Protein AF-A0A964BMS1-F1 (afdb_monomer_lite)

Secondary structure (DSSP, 8-state):
-HHHHHHHHHHHHHHHHHHHHHHHHHHTTTS-HHHHHHHHHHHHHHHHHHHHHHHHHHH-

pLDDT: mean 84.66, std 7.71, range [53.5, 91.62]

Structure (mmCIF, N/CA/C/O backbone):
data_AF-A0A964BMS1-F1
#
_entry.id   AF-A0A964BMS1-F1
#
loop_
_atom_site.group_PDB
_atom_site.id
_atom_site.type_symbol
_atom_site.label_atom_id
_atom_site.label_alt_id
_atom_site.label_comp_id
_atom_site.label_asym_id
_atom_site.label_entity_id
_atom_site.label_seq_id
_atom_site.pdbx_PDB_ins_code
_atom_site.Cartn_x
_atom_site.Cartn_y
_atom_site.Cartn_z
_atom_site.occupancy
_atom_site.B_iso_or_equiv
_atom_site.auth_seq_id
_atom_site.auth_comp_id
_atom_site.auth_asym_id
_atom_site.auth_atom_id
_atom_site.pdbx_PDB_model_num
ATOM 1 N N . MET A 1 1 ? 16.936 5.557 -16.785 1.00 53.50 1 MET A N 1
ATOM 2 C CA . MET A 1 1 ? 17.112 5.686 -15.319 1.00 53.50 1 MET A CA 1
ATOM 3 C C . MET A 1 1 ? 15.837 6.163 -14.620 1.00 53.50 1 MET A C 1
ATOM 5 O O . MET A 1 1 ? 15.511 5.594 -13.589 1.00 53.50 1 MET A O 1
ATOM 9 N N . GLU A 1 2 ? 15.076 7.117 -15.171 1.00 62.06 2 GLU A N 1
ATOM 10 C CA . GLU A 1 2 ? 13.856 7.654 -14.525 1.00 62.06 2 GLU A CA 1
ATOM 11 C C . GLU A 1 2 ? 12.736 6.621 -14.303 1.00 62.06 2 GLU A C 1
ATOM 13 O O . GLU A 1 2 ? 12.208 6.526 -13.196 1.00 62.06 2 GLU A O 1
ATOM 18 N N . ASN A 1 3 ? 12.451 5.766 -15.292 1.00 69.56 3 ASN A N 1
ATOM 19 C CA . ASN A 1 3 ? 11.422 4.719 -15.166 1.00 69.56 3 ASN A CA 1
ATOM 20 C C . ASN A 1 3 ? 11.731 3.707 -14.051 1.00 69.56 3 ASN A C 1
ATOM 22 O O . ASN A 1 3 ? 10.822 3.180 -13.419 1.00 69.56 3 ASN A O 1
ATOM 26 N N . TYR A 1 4 ? 13.017 3.468 -13.772 1.00 76.50 4 TYR A N 1
ATOM 27 C CA . TYR A 1 4 ? 13.448 2.543 -12.723 1.00 76.50 4 TYR A CA 1
ATOM 28 C C . TYR A 1 4 ? 13.150 3.113 -11.331 1.00 76.50 4 TYR A C 1
ATOM 30 O O . TYR A 1 4 ? 12.585 2.425 -10.486 1.00 76.50 4 TYR A O 1
ATOM 38 N N . ASN A 1 5 ? 13.446 4.398 -11.116 1.00 82.88 5 ASN A N 1
ATOM 39 C CA . ASN A 1 5 ? 13.125 5.087 -9.865 1.00 82.88 5 ASN A CA 1
ATOM 40 C C . ASN A 1 5 ? 11.607 5.172 -9.642 1.00 82.88 5 ASN A C 1
ATOM 42 O O . ASN A 1 5 ? 11.138 4.980 -8.519 1.00 82.88 5 ASN A O 1
ATOM 46 N N . MET A 1 6 ? 10.836 5.398 -10.709 1.00 81.81 6 MET A N 1
ATOM 47 C CA . MET A 1 6 ? 9.373 5.427 -10.648 1.00 81.81 6 MET A CA 1
ATOM 48 C C . MET A 1 6 ? 8.783 4.045 -10.327 1.00 81.81 6 MET A C 1
ATOM 50 O O . MET A 1 6 ? 7.918 3.937 -9.458 1.00 81.81 6 MET A O 1
ATOM 54 N N . ALA A 1 7 ? 9.294 2.978 -10.948 1.00 84.19 7 ALA A N 1
ATOM 55 C CA . ALA A 1 7 ? 8.883 1.604 -10.657 1.00 84.19 7 ALA A CA 1
ATOM 56 C C . ALA A 1 7 ? 9.204 1.199 -9.209 1.00 84.19 7 ALA A C 1
ATOM 58 O O . ALA A 1 7 ? 8.373 0.572 -8.545 1.00 84.19 7 ALA A O 1
ATOM 59 N N . ILE A 1 8 ? 10.376 1.593 -8.693 1.00 85.88 8 ILE A N 1
ATOM 60 C CA . ILE A 1 8 ? 10.765 1.367 -7.294 1.00 85.88 8 ILE A CA 1
ATOM 61 C C . ILE A 1 8 ? 9.805 2.101 -6.350 1.00 85.88 8 ILE A C 1
ATOM 63 O O . ILE A 1 8 ? 9.273 1.489 -5.424 1.00 85.88 8 ILE A O 1
ATOM 67 N N . ALA A 1 9 ? 9.527 3.383 -6.602 1.00 86.25 9 ALA A N 1
ATOM 68 C CA . ALA A 1 9 ? 8.612 4.170 -5.778 1.00 86.25 9 ALA A CA 1
ATOM 69 C C . ALA A 1 9 ? 7.193 3.574 -5.760 1.00 86.25 9 ALA A C 1
ATOM 71 O O . ALA A 1 9 ? 6.606 3.412 -4.690 1.00 86.25 9 ALA A O 1
ATOM 72 N N . LEU A 1 10 ? 6.663 3.177 -6.922 1.00 86.19 10 LEU A N 1
ATOM 73 C CA . LEU A 1 10 ? 5.347 2.540 -7.031 1.00 86.19 10 LEU A CA 1
ATOM 74 C C . LEU A 1 10 ? 5.300 1.184 -6.322 1.00 86.19 10 LEU A C 1
ATOM 76 O O . LEU A 1 10 ? 4.329 0.907 -5.623 1.00 86.19 10 LEU A O 1
ATOM 80 N N . SER A 1 11 ? 6.362 0.380 -6.419 1.00 85.00 11 SER A N 1
ATOM 81 C CA . SER A 1 11 ? 6.472 -0.905 -5.707 1.00 85.00 11 SER A CA 1
ATOM 82 C C . SER A 1 11 ? 6.462 -0.715 -4.190 1.00 85.00 11 SER A C 1
ATOM 84 O O . SER A 1 11 ? 5.776 -1.441 -3.467 1.00 85.00 11 SER A O 1
ATOM 86 N N . ILE A 1 12 ? 7.193 0.290 -3.700 1.00 88.19 12 ILE A N 1
ATOM 87 C CA . ILE A 1 12 ? 7.238 0.637 -2.277 1.00 88.19 12 ILE A CA 1
ATOM 88 C C . ILE A 1 12 ? 5.856 1.093 -1.803 1.00 88.19 12 ILE A C 1
ATOM 90 O O . ILE A 1 12 ? 5.368 0.588 -0.795 1.00 88.19 12 ILE A O 1
ATOM 94 N N . ILE A 1 13 ? 5.195 1.996 -2.534 1.00 86.69 13 ILE A N 1
ATOM 95 C CA . ILE A 1 13 ? 3.848 2.477 -2.188 1.00 86.69 13 ILE A CA 1
ATOM 96 C C . ILE A 1 13 ? 2.847 1.318 -2.200 1.00 86.69 13 ILE A C 1
ATOM 98 O O . ILE A 1 13 ? 2.072 1.163 -1.255 1.00 86.69 13 ILE A O 1
ATOM 102 N N . PHE A 1 14 ? 2.887 0.468 -3.224 1.00 88.06 14 PHE A N 1
ATOM 103 C CA . PHE A 1 14 ? 2.027 -0.705 -3.347 1.00 88.06 14 PHE A CA 1
ATOM 104 C C . PHE A 1 14 ? 2.186 -1.673 -2.166 1.00 88.06 14 PHE A C 1
ATOM 106 O O . PHE A 1 14 ? 1.192 -2.168 -1.637 1.00 88.06 14 PHE A O 1
ATOM 113 N N . CYS A 1 15 ? 3.416 -1.899 -1.699 1.00 88.62 15 CYS A N 1
ATOM 114 C CA . CYS A 1 15 ? 3.679 -2.769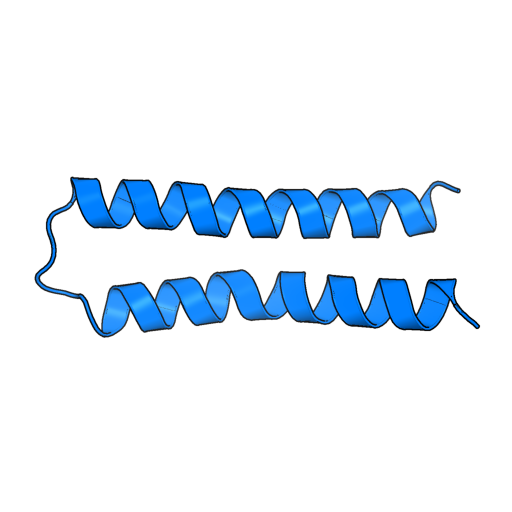 -0.553 1.00 88.62 15 CYS A CA 1
ATOM 115 C C . CYS A 1 15 ? 3.324 -2.098 0.790 1.00 88.62 15 CYS A C 1
ATOM 117 O O . CYS A 1 15 ? 2.724 -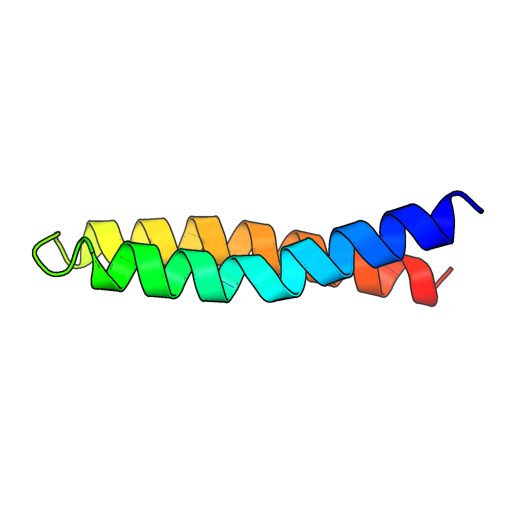2.721 1.665 1.00 88.62 15 CYS A O 1
ATOM 119 N N . LEU A 1 16 ? 3.632 -0.807 0.955 1.00 89.31 16 LEU A N 1
ATOM 120 C CA . LEU A 1 16 ? 3.423 -0.081 2.213 1.00 89.31 16 LEU A CA 1
ATOM 121 C C . LEU A 1 16 ? 1.962 0.282 2.480 1.00 89.31 16 LEU A C 1
ATOM 123 O O . LEU A 1 16 ? 1.554 0.320 3.638 1.00 89.31 16 LEU A O 1
ATOM 127 N N . THR A 1 17 ? 1.163 0.547 1.447 1.00 89.69 17 THR A N 1
ATOM 128 C CA . THR A 1 17 ? -0.238 0.975 1.606 1.00 89.69 17 THR A CA 1
ATOM 129 C C . THR A 1 17 ? -1.088 -0.011 2.428 1.00 89.69 17 THR A C 1
ATOM 131 O O . THR A 1 17 ? -1.733 0.438 3.381 1.00 89.69 17 THR A O 1
ATOM 134 N N . PRO A 1 18 ? -1.087 -1.337 2.164 1.00 87.00 18 PRO A N 1
ATOM 135 C CA . PRO A 1 18 ? -1.830 -2.290 2.991 1.00 87.00 18 PRO A CA 1
ATOM 136 C C . PRO A 1 18 ? -1.245 -2.435 4.403 1.00 87.00 18 PRO A C 1
ATOM 138 O O . PRO A 1 18 ? -2.004 -2.612 5.355 1.00 87.00 18 PRO A O 1
ATOM 141 N N . ILE A 1 19 ? 0.077 -2.306 4.566 1.00 90.50 19 ILE A N 1
ATOM 142 C CA . ILE A 1 19 ? 0.744 -2.366 5.878 1.00 90.50 19 ILE A CA 1
ATOM 143 C C . ILE A 1 19 ? 0.309 -1.179 6.746 1.00 90.50 19 ILE A C 1
ATOM 145 O O . ILE A 1 19 ? -0.131 -1.362 7.881 1.00 90.50 19 ILE A O 1
ATOM 149 N N . LEU A 1 20 ? 0.363 0.036 6.197 1.00 90.06 20 LEU A N 1
ATOM 150 C CA . LEU A 1 20 ? -0.089 1.255 6.865 1.00 90.06 20 LEU A CA 1
ATOM 151 C C . LEU A 1 20 ? -1.581 1.194 7.196 1.00 90.06 20 LEU A C 1
ATOM 153 O O . LEU A 1 20 ? -1.965 1.577 8.299 1.00 90.06 20 LEU A O 1
ATOM 157 N N . LEU A 1 21 ? -2.415 0.680 6.286 1.00 89.62 21 LEU A N 1
ATOM 158 C CA . LEU A 1 21 ? -3.841 0.477 6.546 1.00 89.62 21 LEU A CA 1
ATOM 159 C C . LEU A 1 21 ? -4.063 -0.486 7.721 1.00 89.62 21 LEU A C 1
ATOM 161 O O . LEU A 1 21 ? -4.857 -0.188 8.613 1.00 89.62 21 LEU A O 1
ATOM 165 N N . ALA A 1 22 ? -3.355 -1.618 7.745 1.00 88.31 22 ALA A N 1
ATOM 166 C CA . ALA A 1 22 ? -3.470 -2.610 8.809 1.00 88.31 22 ALA A CA 1
ATOM 167 C C . ALA A 1 22 ? -3.036 -2.044 10.170 1.00 88.31 22 ALA A C 1
ATOM 169 O O . ALA A 1 22 ? -3.750 -2.215 11.160 1.00 88.31 22 ALA A O 1
ATOM 170 N N . ILE A 1 23 ? -1.919 -1.308 10.213 1.00 91.62 23 ILE A N 1
ATOM 171 C CA . ILE A 1 23 ? -1.448 -0.623 11.425 1.00 91.62 23 ILE A CA 1
ATOM 172 C C . ILE A 1 23 ? -2.476 0.419 11.876 1.00 91.62 23 ILE A C 1
ATOM 174 O O . ILE A 1 23 ? -2.863 0.432 13.043 1.00 91.62 23 ILE A O 1
ATOM 178 N N . HIS A 1 24 ? -2.967 1.258 10.962 1.00 89.00 24 HIS A N 1
ATOM 179 C CA . HIS A 1 24 ? -3.934 2.308 11.281 1.00 89.00 24 HIS A CA 1
ATOM 180 C C . HIS A 1 24 ? -5.229 1.706 11.850 1.00 89.00 24 HIS A C 1
ATOM 182 O O . HIS A 1 24 ? -5.717 2.150 12.891 1.00 89.00 24 HIS A O 1
ATOM 188 N N . LEU A 1 25 ? -5.749 0.640 11.238 1.00 87.50 25 LEU A N 1
ATOM 189 C CA . LEU A 1 25 ? -6.923 -0.080 11.740 1.00 87.50 25 LEU A CA 1
ATOM 190 C C . LEU A 1 25 ? -6.664 -0.777 13.085 1.00 87.50 25 LEU A C 1
ATOM 192 O O . LEU A 1 25 ? -7.569 -0.828 13.922 1.00 87.50 25 LEU A O 1
ATOM 196 N N . GLY A 1 26 ? -5.452 -1.294 13.300 1.00 86.62 26 GLY A N 1
ATOM 197 C CA . GLY A 1 26 ? -5.034 -1.935 14.546 1.00 86.62 26 GLY A CA 1
ATOM 198 C C . GLY A 1 26 ? -4.927 -0.958 15.718 1.00 86.62 26 GLY A C 1
ATOM 199 O O . GLY A 1 26 ? -5.405 -1.264 16.810 1.00 86.62 26 GLY A O 1
ATOM 200 N N . VAL A 1 27 ? -4.374 0.236 15.483 1.00 90.00 27 VAL A N 1
ATOM 201 C CA . VAL A 1 27 ? -4.282 1.317 16.483 1.00 90.00 27 VAL A CA 1
ATOM 202 C C . VAL A 1 27 ? -5.666 1.896 16.776 1.00 90.00 27 VAL A C 1
ATOM 204 O O . VAL A 1 27 ? -6.044 2.082 17.931 1.00 90.00 27 VAL A O 1
ATOM 207 N N . LYS A 1 28 ? -6.475 2.129 15.738 1.00 84.44 28 LYS A N 1
ATOM 208 C CA . LYS A 1 28 ? -7.824 2.696 15.856 1.00 84.44 28 LYS A CA 1
ATOM 209 C C . LYS A 1 28 ? -8.916 1.627 15.970 1.00 84.44 28 LYS A C 1
ATOM 211 O O . LYS A 1 28 ? -9.970 1.689 15.329 1.00 84.44 28 LYS A O 1
ATOM 216 N N . LYS A 1 29 ? -8.686 0.636 16.835 1.00 75.69 29 LYS A N 1
ATOM 217 C CA . LYS A 1 29 ? -9.575 -0.526 16.987 1.00 75.69 29 LYS A CA 1
ATOM 218 C C . LYS A 1 29 ? -10.986 -0.162 17.477 1.00 75.69 29 LYS A C 1
ATOM 220 O O . LYS A 1 29 ? -11.932 -0.847 17.093 1.00 75.69 29 LYS A O 1
ATOM 225 N N . ASN A 1 30 ? -11.139 0.933 18.225 1.00 83.62 30 ASN A N 1
ATOM 226 C CA . ASN A 1 30 ? -12.421 1.390 18.786 1.00 83.62 30 ASN A CA 1
ATOM 227 C C . ASN A 1 30 ? -13.220 2.351 17.887 1.00 83.62 30 ASN A C 1
ATOM 229 O O . ASN A 1 30 ? -14.319 2.747 18.258 1.00 83.62 30 ASN A O 1
ATOM 233 N N . GLU A 1 31 ? -12.709 2.717 16.709 1.00 87.06 31 GLU A N 1
ATOM 234 C CA . GLU A 1 31 ? -13.455 3.579 15.785 1.00 87.06 31 GLU A CA 1
ATOM 235 C C . GLU A 1 31 ? -14.650 2.866 15.146 1.00 87.06 31 GLU A C 1
ATOM 237 O O . GLU A 1 31 ? -14.685 1.631 15.005 1.00 87.06 31 GLU A O 1
ATOM 242 N N . SER A 1 32 ? -15.605 3.676 14.683 1.00 86.62 32 SER A N 1
ATOM 243 C CA . SER A 1 32 ? -16.825 3.202 14.039 1.00 86.62 32 SER A CA 1
ATOM 244 C C . SER A 1 32 ? -16.536 2.364 12.788 1.00 86.62 32 SER A C 1
ATOM 246 O O . SER A 1 32 ? -15.555 2.547 12.058 1.00 86.62 32 SER A O 1
ATOM 248 N N . ARG A 1 33 ? -17.428 1.411 12.506 1.00 84.19 33 ARG A N 1
ATOM 249 C CA . ARG A 1 33 ? -17.315 0.532 11.333 1.00 84.19 33 ARG A CA 1
ATOM 250 C C . ARG A 1 33 ? -17.358 1.319 10.017 1.00 84.19 33 ARG A C 1
ATOM 252 O O . ARG A 1 33 ? -16.689 0.928 9.062 1.00 84.19 33 ARG A O 1
ATOM 259 N N . GLU A 1 34 ? -18.102 2.425 9.972 1.00 90.38 34 GLU A N 1
ATOM 260 C CA . GLU A 1 34 ? -18.111 3.333 8.820 1.00 90.38 34 GLU A CA 1
ATOM 261 C C . GLU A 1 34 ? -16.768 4.029 8.618 1.00 90.38 34 GLU A C 1
ATOM 263 O O . GLU A 1 34 ? -16.264 4.046 7.496 1.00 90.38 34 GLU A O 1
ATOM 268 N N . TYR A 1 35 ? -16.146 4.529 9.690 1.00 87.69 35 TYR A N 1
ATOM 269 C CA . TYR A 1 35 ? -14.831 5.163 9.613 1.00 87.69 35 TYR A CA 1
ATOM 270 C C . TYR A 1 35 ? -13.779 4.205 9.036 1.00 87.69 35 TYR A C 1
ATOM 272 O O . TYR A 1 35 ? -13.043 4.560 8.113 1.00 87.69 35 TYR A O 1
ATOM 280 N N . LYS A 1 36 ? -13.778 2.946 9.494 1.00 85.69 36 LYS A N 1
ATOM 281 C CA . LYS A 1 36 ? -12.882 1.894 8.984 1.00 85.69 36 LYS A CA 1
ATOM 282 C C . LYS A 1 36 ? -13.126 1.568 7.509 1.00 85.69 36 LYS A C 1
ATOM 284 O O . LYS A 1 36 ? -12.165 1.398 6.764 1.00 85.69 36 LYS A O 1
ATOM 289 N N . LYS A 1 37 ? -14.390 1.516 7.067 1.00 87.75 37 LYS A N 1
ATOM 290 C CA . LYS A 1 37 ? -14.728 1.345 5.641 1.00 87.75 37 LYS A CA 1
ATOM 291 C C . LYS A 1 37 ? -14.203 2.508 4.804 1.00 87.75 37 LYS A C 1
ATOM 293 O O . LYS A 1 37 ? -13.592 2.279 3.767 1.00 87.75 37 LYS A O 1
ATOM 298 N N . ARG A 1 38 ? -14.410 3.744 5.266 1.00 90.00 38 ARG A N 1
ATOM 299 C CA . ARG A 1 38 ? -13.952 4.962 4.581 1.00 90.00 38 ARG A CA 1
ATOM 300 C C . ARG A 1 38 ? -12.429 4.989 4.440 1.00 90.00 38 ARG A C 1
ATOM 302 O O . ARG A 1 38 ? -11.931 5.255 3.352 1.00 90.00 38 ARG A O 1
ATOM 309 N N . LEU A 1 39 ? -11.705 4.630 5.501 1.00 88.94 39 LEU A N 1
ATOM 310 C CA . LEU A 1 39 ? -10.255 4.423 5.456 1.00 88.94 39 LEU A CA 1
ATOM 311 C C . LEU A 1 39 ? -9.874 3.341 4.443 1.00 88.94 39 LEU A C 1
ATOM 313 O O . LEU A 1 39 ? -9.032 3.587 3.587 1.00 88.94 39 LEU A O 1
ATOM 317 N N . GLY A 1 40 ? -10.529 2.180 4.477 1.00 88.25 40 GLY A N 1
ATOM 318 C CA . GLY A 1 40 ? -10.298 1.111 3.505 1.00 88.25 40 GLY A CA 1
ATOM 319 C C . GLY A 1 40 ? -10.442 1.576 2.052 1.00 88.25 40 GLY A C 1
ATOM 320 O O . GLY A 1 40 ? -9.603 1.230 1.229 1.00 88.25 40 GLY A O 1
ATOM 321 N N . TYR A 1 41 ? -11.433 2.419 1.743 1.00 90.50 41 TYR A N 1
ATOM 322 C CA . TYR A 1 41 ? -11.588 3.002 0.404 1.00 90.50 41 TYR A CA 1
ATOM 323 C C . TYR A 1 41 ? -10.461 3.966 0.027 1.00 90.50 41 TYR A C 1
ATOM 325 O O . TYR A 1 41 ? -9.986 3.923 -1.103 1.00 90.50 41 TYR A O 1
ATOM 333 N N . ILE A 1 42 ? -10.009 4.812 0.956 1.00 89.62 42 ILE A N 1
ATOM 334 C CA . ILE A 1 42 ? -8.913 5.758 0.699 1.00 89.62 42 ILE A CA 1
ATOM 335 C C . ILE A 1 42 ? -7.616 4.992 0.416 1.00 89.62 42 ILE A C 1
ATOM 337 O O . ILE A 1 42 ? -6.987 5.194 -0.621 1.00 89.62 42 ILE A O 1
ATOM 341 N N . TYR A 1 43 ? -7.242 4.073 1.307 1.00 88.00 43 TYR A N 1
ATOM 342 C CA . TYR A 1 43 ? -6.025 3.274 1.156 1.00 88.00 43 TYR A CA 1
ATOM 343 C C . TYR A 1 43 ? -6.122 2.315 -0.037 1.00 88.00 43 TYR A C 1
ATOM 345 O O . TYR A 1 43 ? -5.164 2.180 -0.791 1.00 88.00 43 TYR A O 1
ATOM 353 N N . GLY A 1 44 ? -7.285 1.703 -0.269 1.00 88.94 44 GLY A N 1
ATOM 354 C CA . GLY A 1 44 ? -7.532 0.876 -1.450 1.00 88.94 44 GLY A CA 1
ATOM 355 C C . GLY A 1 44 ? -7.421 1.665 -2.757 1.00 88.94 44 GLY A C 1
ATOM 356 O O . GLY A 1 44 ? -6.861 1.159 -3.725 1.00 88.94 44 GLY A O 1
ATOM 357 N N . GLY A 1 45 ? -7.871 2.924 -2.773 1.00 90.50 45 GLY A N 1
ATOM 358 C CA . GLY A 1 45 ? -7.706 3.827 -3.911 1.00 90.50 45 GLY A CA 1
ATOM 359 C C . GLY A 1 45 ? -6.237 4.133 -4.209 1.00 90.50 45 GLY A C 1
ATOM 360 O O . GLY A 1 45 ? -5.798 3.962 -5.344 1.00 90.50 45 GLY A O 1
ATOM 361 N N . PHE A 1 46 ? -5.453 4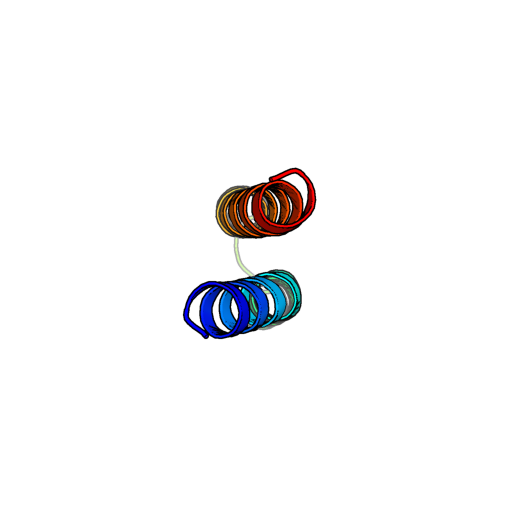.504 -3.191 1.00 87.81 46 PHE A N 1
ATOM 362 C CA . PHE A 1 46 ? -4.004 4.706 -3.346 1.00 87.81 46 PHE A CA 1
ATOM 363 C C . PHE A 1 46 ? -3.292 3.447 -3.844 1.00 87.81 46 PHE A C 1
ATOM 365 O O . PHE A 1 46 ? -2.439 3.524 -4.729 1.00 87.81 46 PHE A O 1
ATOM 372 N N . TRP A 1 47 ? -3.678 2.285 -3.320 1.00 90.06 47 TRP A N 1
ATOM 373 C CA . TRP A 1 47 ? -3.119 1.004 -3.733 1.00 90.06 47 TRP A CA 1
ATOM 374 C C . TRP A 1 47 ? -3.446 0.669 -5.194 1.00 90.06 47 TRP A C 1
ATOM 376 O O . TRP A 1 47 ? -2.559 0.267 -5.944 1.00 90.06 47 TRP A O 1
ATOM 386 N N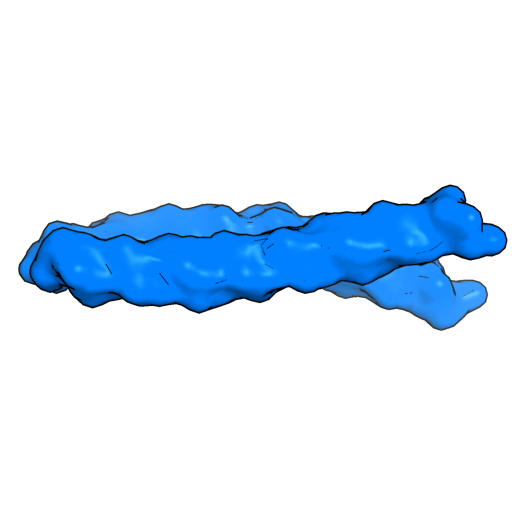 . ALA A 1 48 ? -4.688 0.899 -5.627 1.00 89.50 48 ALA A N 1
ATOM 387 C CA . ALA A 1 48 ? -5.113 0.675 -7.007 1.00 89.50 48 ALA A CA 1
ATOM 388 C C . ALA A 1 48 ? -4.404 1.615 -7.995 1.00 89.50 48 ALA A C 1
ATOM 390 O O . ALA A 1 48 ? -3.981 1.173 -9.061 1.00 89.50 48 ALA A O 1
ATOM 391 N N . ILE A 1 49 ? -4.219 2.890 -7.636 1.00 89.19 49 ILE A N 1
ATOM 392 C CA . ILE A 1 49 ? -3.462 3.849 -8.456 1.00 89.19 49 ILE A CA 1
ATOM 393 C C . ILE A 1 49 ? -1.999 3.407 -8.577 1.00 89.19 49 ILE A C 1
ATOM 395 O O . ILE A 1 49 ? -1.449 3.421 -9.677 1.00 89.19 49 ILE A O 1
ATOM 399 N N . ALA A 1 50 ? -1.380 2.966 -7.476 1.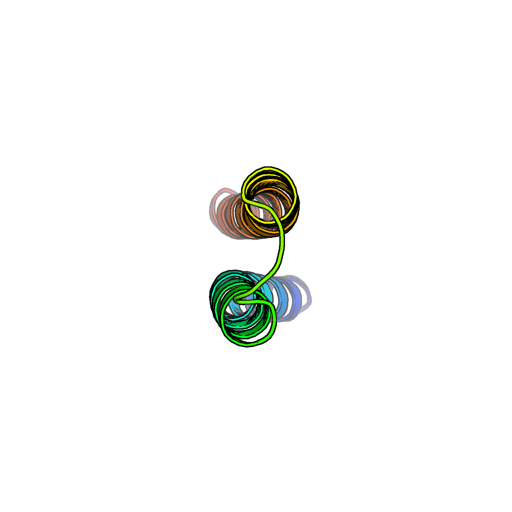00 87.06 50 ALA A N 1
ATOM 400 C CA . ALA A 1 50 ? -0.014 2.449 -7.499 1.00 87.06 50 ALA A CA 1
ATOM 401 C C . ALA A 1 50 ? 0.111 1.194 -8.380 1.00 87.06 50 ALA A C 1
ATOM 403 O O . ALA A 1 50 ? 1.062 1.079 -9.150 1.00 87.06 50 ALA A O 1
ATOM 404 N N . PHE A 1 51 ? -0.873 0.290 -8.321 1.00 86.81 51 PHE A N 1
ATOM 405 C CA . PHE A 1 51 ? -0.926 -0.904 -9.164 1.00 86.81 51 PHE A CA 1
ATOM 406 C C . PHE A 1 51 ? -1.075 -0.570 -10.651 1.00 86.81 51 PHE A C 1
ATOM 408 O O . PHE A 1 51 ? -0.338 -1.103 -11.476 1.00 86.81 51 PHE A O 1
ATOM 415 N N . LEU A 1 52 ? -1.997 0.331 -10.997 1.00 88.75 52 LEU A N 1
ATOM 416 C CA . LEU A 1 52 ? -2.216 0.763 -12.378 1.00 88.75 52 LEU A CA 1
ATOM 417 C C . LEU A 1 52 ? -0.994 1.495 -12.939 1.00 88.75 52 LEU A C 1
ATOM 419 O O . LEU A 1 52 ? -0.585 1.216 -14.062 1.00 88.75 52 LEU A O 1
ATOM 423 N N . GLY A 1 53 ? -0.382 2.382 -12.150 1.00 85.38 53 GLY A N 1
ATOM 424 C CA . GLY A 1 53 ? 0.854 3.065 -12.531 1.00 85.38 53 GLY A CA 1
ATOM 425 C C . GLY A 1 53 ? 2.018 2.093 -12.725 1.00 85.38 53 GLY A C 1
ATOM 426 O O . 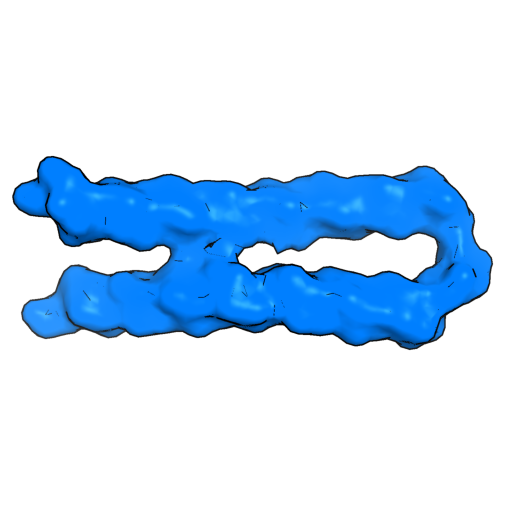GLY A 1 53 ? 2.788 2.241 -13.671 1.00 85.38 53 GLY A O 1
ATOM 427 N N . TYR A 1 54 ? 2.123 1.070 -11.871 1.00 82.25 54 TYR A N 1
ATOM 428 C CA . TYR A 1 54 ? 3.129 0.023 -12.024 1.00 82.25 54 TYR A CA 1
ATOM 429 C C . TYR A 1 54 ? 2.870 -0.800 -13.287 1.00 82.25 54 TYR A C 1
ATOM 431 O O . TYR A 1 54 ? 3.776 -0.951 -14.093 1.00 82.25 54 TYR A O 1
ATOM 439 N N . GLY A 1 55 ? 1.636 -1.259 -13.517 1.00 81.56 55 GLY A N 1
ATOM 440 C CA . GLY A 1 55 ? 1.270 -1.996 -14.729 1.00 81.56 55 GLY A CA 1
ATOM 441 C C . GLY A 1 55 ? 1.546 -1.202 -16.008 1.00 81.56 55 GLY A C 1
ATOM 442 O O . GLY A 1 55 ? 2.127 -1.738 -16.948 1.00 81.56 55 GLY A O 1
ATOM 443 N N . TRP A 1 56 ? 1.220 0.092 -16.021 1.00 83.81 56 TRP A N 1
ATOM 444 C CA . TRP A 1 56 ? 1.484 0.979 -17.158 1.00 83.81 56 TRP A CA 1
ATOM 445 C C . TRP A 1 56 ? 2.972 1.047 -17.535 1.00 83.81 56 TRP A C 1
ATOM 447 O O . TRP A 1 56 ? 3.297 1.061 -18.717 1.00 83.81 56 TRP A O 1
ATOM 457 N N . LEU A 1 57 ? 3.879 1.018 -16.551 1.00 78.81 57 LEU A N 1
ATOM 458 C CA . LEU A 1 57 ? 5.329 1.029 -16.792 1.00 78.81 57 LEU A CA 1
ATOM 459 C C . LEU A 1 57 ? 5.865 -0.232 -17.492 1.00 78.81 57 LEU A C 1
ATOM 461 O O . LEU A 1 57 ? 6.970 -0.173 -18.021 1.00 78.81 57 LEU A O 1
ATOM 465 N N . PHE A 1 58 ? 5.131 -1.350 -17.483 1.00 74.62 58 PHE A N 1
ATOM 466 C CA . PHE A 1 58 ? 5.529 -2.597 -18.160 1.00 74.62 58 PHE A CA 1
ATOM 467 C C . PHE A 1 58 ? 4.775 -2.853 -19.469 1.00 74.62 58 PHE A C 1
ATOM 469 O O . PHE A 1 58 ? 5.205 -3.690 -20.259 1.00 74.62 58 PHE A O 1
ATOM 476 N N . PHE A 1 59 ? 3.648 -2.173 -19.691 1.00 75.31 59 PHE A N 1
ATOM 477 C CA . PHE A 1 59 ? 2.889 -2.255 -20.944 1.00 75.31 59 PHE A CA 1
ATOM 478 C C . PHE A 1 59 ? 3.375 -1.269 -22.019 1.00 75.31 59 PHE A C 1
ATOM 480 O O . PHE A 1 59 ? 2.961 -1.399 -23.171 1.00 75.31 59 PHE A O 1
ATOM 487 N N . ASN A 1 60 ? 4.229 -0.308 -21.655 1.00 56.47 60 ASN A N 1
ATOM 488 C CA . ASN A 1 60 ? 4.858 0.664 -22.554 1.00 56.47 60 ASN A CA 1
ATOM 489 C C . ASN A 1 60 ? 6.331 0.332 -22.795 1.00 56.47 60 ASN A C 1
ATOM 491 O O . ASN A 1 60 ? 6.768 0.433 -23.960 1.00 56.47 60 ASN A O 1
#

Sequence (60 aa):
MENYNMAIALSIIFCLTPILLAIHLGVKKNESREYKKRLGYIYGGFWAIAFLGYGWLFFN

Radius of gyration: 14.01 Å; chains: 1; bounding box: 35×10×41 Å

Organism: NCBI:txid2874699

Foldseek 3Di:
DVLVVLLVVLVCLLVVLVVVLVVVCVVPVPDDPVVNVVSCVVSVVSNVVSVVSNVVSVVD